Protein AF-A0A7C3D9D3-F1 (afdb_monomer_lite)

pLDDT: mean 89.6, std 9.67, range [42.88, 96.06]

Radius of gyration: 15.23 Å; chains: 1; bounding box: 34×21×36 Å

Structure (mmCIF, N/CA/C/O backbone):
data_AF-A0A7C3D9D3-F1
#
_entry.id   AF-A0A7C3D9D3-F1
#
loop_
_atom_site.group_PDB
_atom_site.id
_atom_site.type_symbol
_atom_site.label_atom_id
_atom_site.label_alt_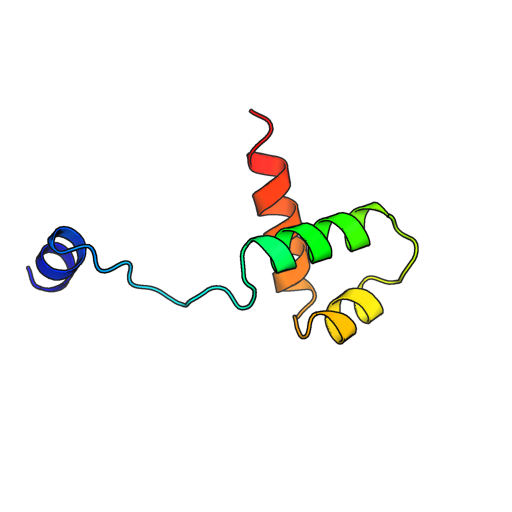id
_atom_site.label_comp_id
_atom_site.label_asym_id
_atom_site.label_entity_id
_atom_site.label_seq_id
_atom_site.pdbx_PDB_ins_code
_atom_site.Cartn_x
_atom_site.Cartn_y
_atom_site.Cartn_z
_atom_site.occupancy
_atom_site.B_iso_or_equiv
_atom_site.auth_seq_id
_atom_site.auth_comp_id
_atom_site.auth_asym_id
_atom_site.auth_atom_id
_atom_site.pdbx_PDB_model_num
ATOM 1 N N . ALA A 1 1 ? 20.311 -13.695 -22.603 1.00 64.62 1 ALA A N 1
ATOM 2 C CA . ALA A 1 1 ? 20.138 -13.189 -23.988 1.00 64.62 1 ALA A CA 1
ATOM 3 C C . ALA A 1 1 ? 18.810 -12.441 -24.236 1.00 64.62 1 ALA A C 1
ATOM 5 O O . ALA A 1 1 ? 18.844 -11.225 -24.364 1.00 64.62 1 ALA A O 1
ATOM 6 N N . GLY A 1 2 ? 17.626 -13.077 -24.289 1.00 90.31 2 GLY A N 1
ATOM 7 C CA . GLY A 1 2 ? 16.388 -12.375 -24.711 1.00 90.31 2 GLY A CA 1
ATOM 8 C C . GLY A 1 2 ? 15.787 -11.386 -23.694 1.00 90.31 2 GLY A C 1
ATOM 9 O O . GLY A 1 2 ? 15.402 -10.269 -24.046 1.00 90.31 2 GLY A O 1
ATOM 10 N N . LEU A 1 3 ? 15.729 -11.780 -22.418 1.00 87.56 3 LEU A N 1
ATOM 11 C CA . LEU A 1 3 ? 15.147 -10.966 -21.343 1.00 87.56 3 LEU A CA 1
ATOM 12 C C . LEU A 1 3 ? 15.986 -9.717 -21.040 1.00 87.56 3 LEU A C 1
ATOM 14 O O . LEU A 1 3 ? 15.440 -8.641 -20.811 1.00 87.56 3 LEU A O 1
ATOM 18 N N . GLU A 1 4 ? 17.310 -9.851 -21.072 1.00 89.38 4 GLU A N 1
ATOM 19 C CA . GLU A 1 4 ? 18.250 -8.743 -20.867 1.00 89.38 4 GLU A CA 1
ATOM 20 C C . GLU A 1 4 ? 18.171 -7.733 -22.005 1.00 89.38 4 GLU A C 1
ATOM 22 O O . GLU A 1 4 ? 18.027 -6.544 -21.741 1.00 89.38 4 GLU A O 1
ATOM 27 N N . ALA A 1 5 ? 18.135 -8.192 -23.261 1.00 92.31 5 ALA A N 1
ATOM 28 C CA . ALA A 1 5 ? 17.937 -7.311 -24.408 1.00 92.31 5 ALA A CA 1
ATOM 29 C C . ALA A 1 5 ? 16.588 -6.565 -24.333 1.00 92.31 5 ALA A C 1
ATOM 31 O O . ALA A 1 5 ? 16.502 -5.388 -24.678 1.00 92.31 5 ALA A O 1
ATOM 32 N N . ALA A 1 6 ? 15.526 -7.216 -23.843 1.00 90.38 6 ALA A N 1
ATOM 33 C CA . ALA A 1 6 ? 14.238 -6.561 -23.615 1.00 90.38 6 ALA A CA 1
ATOM 34 C C . ALA A 1 6 ? 14.300 -5.502 -22.499 1.00 90.38 6 ALA A C 1
ATOM 36 O O . ALA A 1 6 ? 13.720 -4.425 -22.656 1.00 90.38 6 ALA A O 1
ATOM 37 N N . ARG A 1 7 ? 15.019 -5.779 -21.403 1.00 90.56 7 ARG A N 1
ATOM 38 C CA . ARG A 1 7 ? 15.255 -4.814 -20.316 1.00 90.56 7 ARG A CA 1
ATOM 39 C C . ARG A 1 7 ? 16.111 -3.631 -20.773 1.00 90.56 7 ARG A C 1
ATOM 41 O O . ARG A 1 7 ? 15.767 -2.505 -20.435 1.00 90.56 7 ARG A O 1
ATOM 48 N N . ALA A 1 8 ? 17.146 -3.865 -21.584 1.00 91.38 8 ALA A N 1
ATOM 49 C CA . ALA A 1 8 ? 17.993 -2.819 -22.166 1.00 91.38 8 ALA A CA 1
ATOM 50 C C . ALA A 1 8 ? 17.197 -1.858 -23.069 1.00 91.38 8 ALA A C 1
ATOM 52 O O . ALA A 1 8 ? 17.462 -0.664 -23.087 1.00 91.38 8 ALA A O 1
ATOM 53 N N . ARG A 1 9 ? 16.147 -2.356 -23.741 1.00 94.06 9 ARG A N 1
ATOM 54 C CA . ARG A 1 9 ? 15.168 -1.537 -24.486 1.00 94.06 9 ARG A CA 1
ATOM 55 C C . ARG A 1 9 ? 14.103 -0.864 -23.602 1.00 94.06 9 ARG A C 1
ATOM 57 O O . ARG A 1 9 ? 13.125 -0.338 -24.120 1.00 94.06 9 ARG A O 1
ATOM 64 N N . GLY A 1 10 ? 14.234 -0.926 -22.276 1.00 89.38 10 GLY A N 1
ATOM 65 C CA . GLY A 1 10 ? 13.337 -0.263 -21.325 1.00 89.38 10 GLY A CA 1
ATOM 66 C C . GLY A 1 10 ? 12.107 -1.068 -20.892 1.00 89.38 10 GLY A C 1
ATOM 67 O O . GLY A 1 10 ? 11.276 -0.548 -20.143 1.00 89.38 10 GLY A O 1
ATOM 68 N N . ARG A 1 11 ? 11.953 -2.343 -21.289 1.00 87.75 11 ARG A N 1
ATOM 69 C CA . ARG A 1 11 ? 10.835 -3.156 -20.776 1.00 87.75 11 ARG A CA 1
ATOM 70 C C . ARG A 1 11 ? 11.046 -3.498 -19.301 1.00 87.75 11 ARG A C 1
ATOM 72 O O . ARG A 1 11 ? 11.858 -4.357 -18.956 1.00 87.75 11 ARG A O 1
ATOM 79 N N . LYS A 1 12 ? 10.221 -2.906 -18.435 1.00 85.69 12 LYS A N 1
ATOM 80 C CA . LYS A 1 12 ? 10.011 -3.389 -17.064 1.00 85.69 12 LYS A CA 1
ATOM 81 C C . LYS A 1 12 ? 9.043 -4.574 -17.088 1.00 85.69 12 LYS A C 1
ATOM 83 O O . LYS A 1 12 ? 7.837 -4.399 -17.237 1.00 85.69 12 LYS A O 1
ATOM 88 N N . GLY A 1 13 ? 9.592 -5.784 -16.998 1.00 84.94 13 GLY A N 1
ATOM 89 C CA . GLY A 1 13 ? 8.814 -7.016 -16.827 1.00 84.94 13 GLY A CA 1
ATOM 90 C C . GLY A 1 13 ? 8.251 -7.175 -15.407 1.00 84.94 13 GLY A C 1
ATOM 91 O O . GLY A 1 13 ? 8.555 -6.383 -14.517 1.00 84.94 13 GLY A O 1
ATOM 92 N N . GLY A 1 14 ? 7.462 -8.230 -15.191 1.00 87.69 14 GLY A N 1
ATOM 93 C CA . GLY A 1 14 ? 6.840 -8.550 -13.901 1.00 87.69 14 GLY A CA 1
ATOM 94 C C . GLY A 1 14 ? 5.357 -8.175 -13.819 1.00 87.69 14 GLY A C 1
ATOM 95 O O . GLY A 1 14 ? 4.797 -7.548 -14.720 1.00 87.69 14 GLY A O 1
ATOM 96 N N . ARG A 1 15 ? 4.698 -8.594 -12.730 1.00 87.88 15 ARG A N 1
ATOM 97 C CA . ARG A 1 15 ? 3.277 -8.306 -12.497 1.00 87.88 15 ARG A CA 1
ATOM 98 C C . ARG A 1 15 ? 3.098 -6.820 -12.189 1.00 87.88 15 ARG A C 1
ATOM 100 O O . ARG A 1 15 ? 3.718 -6.297 -11.263 1.00 87.88 15 ARG A O 1
ATOM 107 N N . ARG A 1 16 ? 2.233 -6.146 -12.951 1.00 89.44 16 ARG A N 1
ATOM 108 C CA . ARG A 1 16 ? 1.865 -4.749 -12.682 1.00 89.44 16 ARG A CA 1
ATOM 109 C C . ARG A 1 16 ? 1.214 -4.639 -11.301 1.00 89.44 16 ARG A C 1
ATOM 111 O O . ARG A 1 16 ? 0.510 -5.549 -10.861 1.00 89.44 16 ARG A O 1
ATOM 118 N N . 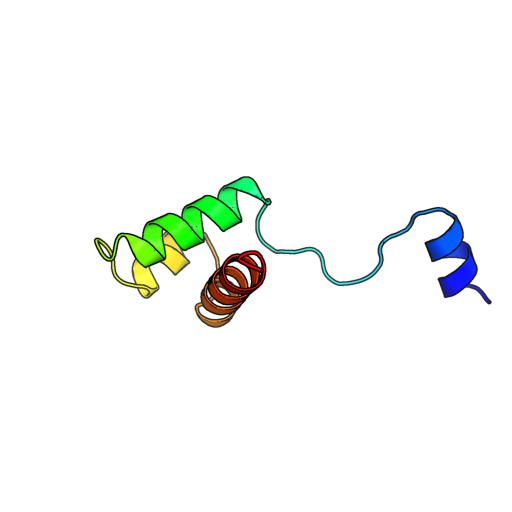LYS A 1 17 ? 1.470 -3.526 -10.613 1.00 89.44 17 LYS A N 1
ATOM 119 C CA . LYS A 1 17 ? 0.803 -3.201 -9.346 1.00 89.44 17 LYS A CA 1
ATOM 120 C C . LYS A 1 17 ? -0.694 -3.001 -9.616 1.00 89.44 17 LYS A C 1
ATOM 122 O O . LYS A 1 17 ? -1.059 -2.522 -10.683 1.00 89.44 17 LYS A O 1
ATOM 127 N N . ALA A 1 18 ? -1.532 -3.384 -8.654 1.00 88.00 18 ALA A N 1
ATOM 128 C CA . ALA A 1 18 ? -2.987 -3.295 -8.787 1.00 88.00 18 ALA A CA 1
ATOM 129 C C . ALA A 1 18 ? -3.502 -1.846 -8.824 1.00 88.00 18 ALA A C 1
ATOM 131 O O . ALA A 1 18 ? -4.502 -1.576 -9.476 1.00 88.00 18 ALA A O 1
ATOM 132 N N . LEU A 1 19 ? -2.811 -0.928 -8.141 1.00 91.81 19 LEU A N 1
ATOM 133 C CA . LEU A 1 19 ? -3.181 0.480 -8.045 1.00 91.81 19 LEU A CA 1
ATOM 134 C C . LEU A 1 19 ? -2.085 1.403 -8.582 1.00 91.81 19 LEU A C 1
ATOM 136 O O . LEU A 1 19 ? -0.887 1.146 -8.402 1.00 91.81 19 LEU A O 1
ATOM 140 N N . ASP A 1 20 ? -2.527 2.518 -9.160 1.00 92.75 20 ASP A N 1
ATOM 141 C CA . ASP A 1 20 ? -1.689 3.647 -9.563 1.00 92.75 20 ASP A CA 1
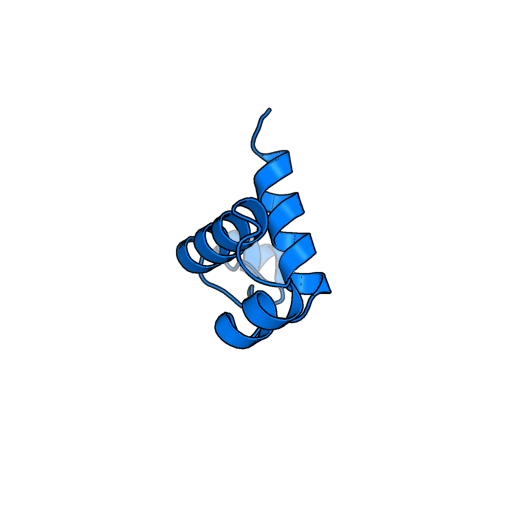ATOM 142 C C . ASP A 1 20 ? -0.962 4.261 -8.352 1.00 92.75 20 ASP A C 1
ATOM 144 O O . ASP A 1 20 ? -1.431 4.131 -7.218 1.00 92.75 20 ASP A O 1
ATOM 148 N N . PRO A 1 21 ? 0.185 4.942 -8.535 1.00 92.06 21 PRO A N 1
ATOM 149 C CA . PRO A 1 21 ? 0.942 5.541 -7.431 1.00 92.06 21 PRO A CA 1
ATOM 150 C C . PRO A 1 21 ? 0.106 6.440 -6.508 1.00 92.06 21 PRO A C 1
ATOM 152 O O . PRO A 1 21 ? 0.231 6.330 -5.291 1.00 92.06 21 PRO A O 1
ATOM 155 N N . GLU A 1 22 ? -0.779 7.260 -7.076 1.00 93.25 22 GLU A N 1
ATOM 156 C CA . GLU A 1 22 ? -1.659 8.163 -6.323 1.00 93.25 22 GLU A CA 1
ATOM 157 C C . GLU A 1 22 ? -2.674 7.395 -5.476 1.00 93.25 22 GLU A C 1
ATOM 159 O O . GLU A 1 22 ? -2.797 7.631 -4.277 1.00 93.25 22 GLU A O 1
ATOM 164 N N . LYS A 1 23 ? -3.331 6.390 -6.066 1.00 93.81 23 LYS A N 1
ATOM 165 C CA . LYS A 1 23 ? -4.276 5.518 -5.353 1.00 93.81 23 LYS A CA 1
ATOM 166 C C . LYS A 1 23 ? -3.591 4.717 -4.251 1.00 93.81 23 LYS A C 1
ATOM 168 O O . LYS A 1 23 ? -4.178 4.489 -3.200 1.00 93.81 23 LYS A O 1
ATOM 173 N N . ARG A 1 24 ? -2.338 4.300 -4.456 1.00 94.44 24 ARG A N 1
ATOM 174 C CA . ARG A 1 24 ? -1.555 3.626 -3.410 1.00 94.44 24 ARG A CA 1
ATOM 175 C C . ARG A 1 24 ? -1.268 4.554 -2.238 1.00 94.44 24 ARG A C 1
ATOM 177 O O . ARG A 1 24 ? -1.396 4.107 -1.104 1.00 94.44 24 ARG A O 1
ATOM 184 N N . LYS A 1 25 ? -0.926 5.817 -2.508 1.00 94.31 25 LYS A N 1
ATOM 185 C CA . LYS A 1 25 ? -0.743 6.828 -1.462 1.00 94.31 25 LYS A CA 1
ATOM 186 C C . LYS A 1 25 ? -2.045 7.030 -0.685 1.00 94.31 25 LYS A C 1
ATOM 188 O O . LYS A 1 25 ? -2.047 6.850 0.523 1.00 94.31 25 LYS A O 1
ATOM 193 N N . LEU A 1 26 ? -3.160 7.231 -1.391 1.00 94.56 26 LEU A N 1
ATOM 194 C CA . LEU A 1 26 ? -4.480 7.370 -0.774 1.00 94.56 26 LEU A CA 1
ATOM 195 C C . LEU A 1 26 ? -4.854 6.162 0.103 1.00 94.56 26 LEU A C 1
ATOM 197 O O . LEU A 1 26 ? -5.361 6.334 1.204 1.00 94.56 26 LEU A O 1
ATOM 201 N N . ALA A 1 27 ? -4.581 4.934 -0.350 1.00 94.19 27 ALA A N 1
ATOM 202 C CA . ALA A 1 27 ? -4.861 3.728 0.435 1.00 94.19 27 ALA A CA 1
ATOM 203 C C . ALA A 1 27 ? -4.066 3.695 1.751 1.00 94.19 27 ALA A C 1
ATOM 205 O O . ALA A 1 27 ? -4.575 3.245 2.778 1.00 94.19 27 ALA A O 1
ATOM 206 N N . VAL A 1 28 ? -2.815 4.159 1.709 1.00 94.50 28 VAL A N 1
ATOM 207 C CA . VAL A 1 28 ? -1.930 4.239 2.874 1.00 94.50 28 VAL A CA 1
ATOM 208 C C . VAL A 1 28 ? -2.362 5.369 3.808 1.00 94.50 28 VAL A C 1
ATOM 210 O O . VAL A 1 28 ? -2.441 5.145 5.013 1.00 94.50 28 VAL A O 1
ATOM 213 N N . ASP A 1 29 ? -2.738 6.527 3.271 1.00 94.19 29 ASP A N 1
ATOM 214 C CA . ASP A 1 29 ? -3.259 7.655 4.050 1.00 94.19 29 ASP A CA 1
ATOM 215 C C . ASP A 1 29 ? -4.540 7.247 4.803 1.00 94.19 29 ASP A C 1
ATOM 217 O O . ASP A 1 29 ? -4.609 7.382 6.023 1.00 94.19 29 ASP A O 1
ATOM 221 N N . LEU A 1 30 ? -5.499 6.601 4.122 1.00 93.62 30 LEU A N 1
ATOM 222 C CA . LEU A 1 30 ? -6.723 6.067 4.742 1.00 93.62 30 LEU A CA 1
ATOM 223 C C . LEU A 1 30 ? -6.436 5.025 5.834 1.00 93.62 30 LEU A C 1
ATOM 225 O O . LEU A 1 30 ? -7.132 4.974 6.851 1.00 93.62 30 LEU A O 1
ATOM 229 N N . TYR A 1 31 ? -5.410 4.193 5.639 1.00 94.25 31 TYR A N 1
ATOM 230 C CA . TYR A 1 31 ? -4.957 3.245 6.654 1.00 94.25 31 TYR A CA 1
ATOM 231 C C . TYR A 1 31 ? -4.385 3.960 7.891 1.00 94.25 31 TYR A C 1
ATOM 233 O O . TYR A 1 31 ? -4.676 3.558 9.021 1.00 94.25 31 TYR A O 1
ATOM 241 N N . HIS A 1 32 ? -3.605 5.027 7.697 1.00 92.88 32 HIS A N 1
ATOM 242 C CA . HIS A 1 32 ? -3.018 5.815 8.784 1.00 92.88 32 HIS A CA 1
ATOM 243 C C . HIS A 1 32 ? -4.035 6.685 9.524 1.00 92.88 32 HIS A C 1
ATOM 245 O O . HIS A 1 32 ? -3.920 6.829 10.741 1.00 92.88 32 HIS A O 1
ATOM 251 N N . GLU A 1 33 ? -5.050 7.203 8.829 1.00 92.31 33 GLU A N 1
ATOM 252 C CA . GLU A 1 33 ? -6.142 7.966 9.438 1.00 92.31 33 GLU A CA 1
ATOM 253 C C . GLU A 1 33 ? -6.967 7.133 10.431 1.00 92.31 33 GLU A C 1
ATOM 255 O O . GLU A 1 33 ? -7.613 7.704 11.307 1.00 92.31 33 GLU A O 1
ATOM 260 N N . LYS A 1 34 ? -6.958 5.794 10.316 1.00 87.69 34 LYS A N 1
ATOM 261 C CA . LYS A 1 34 ? -7.655 4.844 11.212 1.00 87.69 34 LYS A CA 1
ATOM 262 C C . LYS A 1 34 ? -9.159 5.111 11.410 1.00 87.69 34 LYS A C 1
ATOM 264 O O . LYS A 1 34 ? -9.767 4.550 12.317 1.00 87.69 34 LYS A O 1
ATOM 269 N N . LYS A 1 35 ? -9.783 5.915 10.544 1.00 86.38 35 LYS A N 1
ATOM 270 C CA . LYS A 1 35 ? -11.224 6.228 10.588 1.00 86.38 35 LYS A CA 1
ATOM 271 C C . LYS A 1 35 ? -12.105 5.072 10.117 1.00 86.38 35 LYS A C 1
ATOM 273 O O . LYS A 1 35 ? -13.283 5.018 10.453 1.00 86.38 35 LYS A O 1
ATOM 278 N N . MET A 1 36 ? -11.554 4.162 9.317 1.00 90.31 36 MET A N 1
ATOM 279 C CA . MET A 1 36 ? -12.269 3.018 8.754 1.00 90.31 36 MET A CA 1
ATOM 280 C C . MET A 1 36 ? -11.518 1.725 9.048 1.00 90.31 36 MET A C 1
ATOM 282 O O . MET A 1 36 ? -10.299 1.712 9.224 1.00 90.31 36 MET A O 1
ATOM 286 N N . THR A 1 37 ? -12.244 0.609 9.068 1.00 94.31 37 THR A N 1
ATOM 287 C CA . THR A 1 37 ? -11.611 -0.700 9.217 1.00 94.31 37 THR A CA 1
ATOM 288 C C . THR A 1 37 ? -10.773 -1.034 7.985 1.00 94.31 37 THR A C 1
ATOM 290 O O . THR A 1 37 ? -11.101 -0.660 6.858 1.00 94.31 37 THR A O 1
ATOM 293 N N . VAL A 1 38 ? -9.714 -1.822 8.182 1.00 93.69 38 VAL A N 1
ATOM 294 C CA . VAL A 1 38 ? -8.862 -2.319 7.089 1.00 93.69 38 VAL A CA 1
ATOM 295 C C . VAL A 1 38 ? -9.684 -3.032 6.011 1.00 93.69 38 VAL A C 1
ATOM 297 O O . VAL A 1 38 ? -9.402 -2.883 4.825 1.00 93.69 38 VAL A O 1
ATOM 300 N N . GLY A 1 39 ? -10.719 -3.778 6.414 1.00 93.94 39 GLY A N 1
ATOM 301 C CA . GLY A 1 39 ? -11.644 -4.428 5.483 1.00 93.94 39 GLY A CA 1
ATOM 302 C C . GLY A 1 39 ? -12.354 -3.423 4.580 1.00 93.94 39 GLY A C 1
ATOM 303 O O . GLY A 1 39 ? -12.358 -3.601 3.365 1.00 93.94 39 GLY A O 1
ATOM 304 N N . LYS A 1 40 ? -12.851 -2.318 5.147 1.00 94.69 40 LYS A N 1
ATOM 305 C CA . LYS A 1 40 ? -13.562 -1.305 4.368 1.00 94.69 40 LYS A CA 1
ATOM 306 C C . LYS A 1 40 ? -12.650 -0.552 3.403 1.00 94.69 40 LYS A C 1
ATOM 308 O O . LYS A 1 40 ? -13.045 -0.290 2.273 1.00 94.69 40 LYS A O 1
ATOM 313 N N . VAL A 1 41 ? -11.410 -0.278 3.810 1.00 94.00 41 VAL A N 1
ATOM 314 C CA . VAL A 1 41 ? -10.387 0.304 2.923 1.00 94.00 41 VAL A CA 1
ATOM 315 C C . VAL A 1 41 ? -10.066 -0.645 1.763 1.00 94.00 41 VAL A C 1
ATOM 317 O O . VAL A 1 41 ? -9.972 -0.212 0.618 1.00 94.00 41 VAL A O 1
ATOM 320 N N . CYS A 1 42 ? -9.943 -1.946 2.037 1.00 95.38 42 CYS A N 1
ATOM 321 C CA . CYS A 1 42 ? -9.708 -2.964 1.012 1.00 95.38 42 CYS A CA 1
ATOM 322 C C . CYS A 1 42 ? -10.857 -3.040 -0.007 1.00 95.38 42 CYS A C 1
ATOM 324 O O . CYS A 1 42 ? -10.592 -3.074 -1.207 1.00 95.38 42 CYS A O 1
ATOM 326 N N . GLU A 1 43 ? -12.110 -3.014 0.460 1.00 95.44 43 GLU A N 1
ATOM 327 C CA . GLU A 1 43 ? -13.304 -2.976 -0.398 1.00 95.44 43 GLU A CA 1
ATOM 328 C C .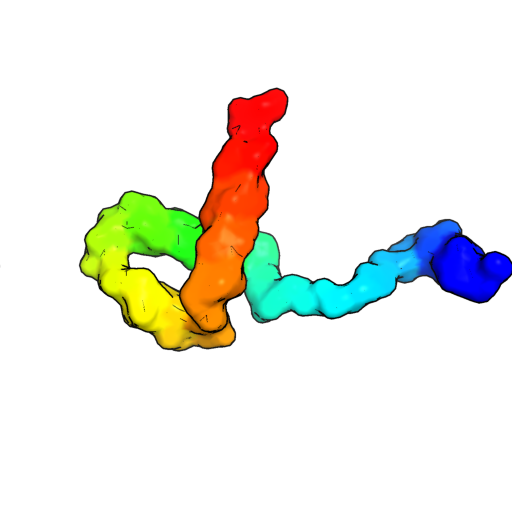 GLU A 1 43 ? -13.328 -1.732 -1.291 1.00 95.44 43 GLU A C 1
ATOM 330 O O . GLU A 1 43 ? -13.472 -1.855 -2.504 1.00 95.44 43 GLU A O 1
ATOM 335 N N . LEU A 1 44 ? -13.142 -0.544 -0.704 1.00 92.88 44 LEU A N 1
ATOM 336 C CA . LEU A 1 44 ? -13.172 0.732 -1.429 1.00 92.88 44 LEU A CA 1
ATOM 337 C C . LEU A 1 44 ? -12.089 0.812 -2.507 1.00 92.88 44 LEU A C 1
ATOM 339 O O . LEU A 1 44 ? -12.322 1.342 -3.590 1.00 92.88 44 LEU A O 1
ATOM 343 N N . MET A 1 45 ? -10.906 0.278 -2.209 1.00 92.75 45 MET A N 1
ATOM 344 C CA . MET A 1 45 ? -9.757 0.326 -3.109 1.00 92.75 45 MET A CA 1
ATOM 345 C C . MET A 1 45 ? -9.670 -0.892 -4.038 1.00 92.75 45 MET A C 1
ATOM 347 O O . MET A 1 45 ? -8.780 -0.938 -4.884 1.00 92.75 45 MET A O 1
ATOM 351 N N . GLY A 1 46 ? -10.557 -1.884 -3.896 1.00 94.50 46 GLY A N 1
ATOM 352 C CA . GLY A 1 46 ? -10.558 -3.102 -4.710 1.00 94.50 46 GLY A CA 1
ATOM 353 C C . GLY A 1 46 ? -9.298 -3.962 -4.547 1.00 94.50 46 GLY A C 1
ATOM 354 O O . GLY A 1 46 ? -8.838 -4.579 -5.509 1.00 94.50 46 GLY A O 1
ATOM 355 N 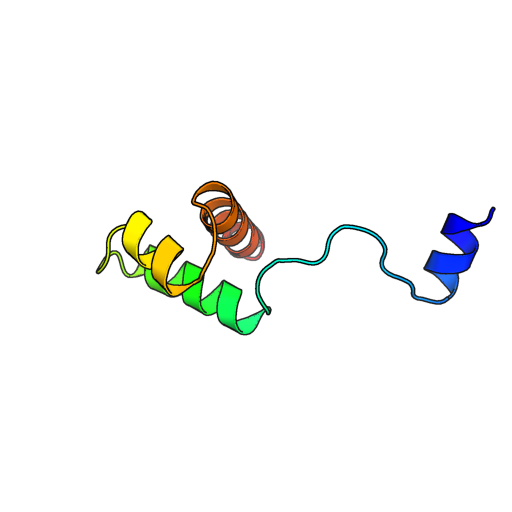N . ILE A 1 47 ? -8.700 -3.986 -3.350 1.00 95.50 47 ILE A N 1
ATOM 356 C CA . ILE A 1 47 ? -7.460 -4.726 -3.067 1.00 95.50 47 ILE A CA 1
ATOM 357 C C . ILE A 1 47 ? -7.618 -5.690 -1.894 1.00 95.50 47 ILE A C 1
ATOM 359 O O . ILE A 1 47 ? -8.510 -5.567 -1.067 1.00 95.50 47 ILE A O 1
ATOM 363 N N . SER A 1 48 ?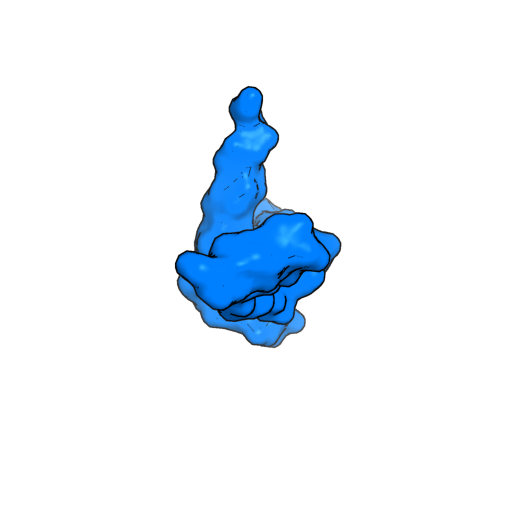 -6.703 -6.652 -1.793 1.00 96.00 48 SER A N 1
ATOM 364 C CA . SER A 1 48 ? -6.638 -7.563 -0.647 1.00 96.00 48 SER A CA 1
ATOM 365 C C . SER A 1 48 ? -5.877 -6.944 0.536 1.00 96.00 48 SER A C 1
ATOM 367 O O . SER A 1 48 ? -5.017 -6.079 0.344 1.00 96.00 48 SER A O 1
ATOM 369 N N . LYS A 1 49 ? -6.108 -7.446 1.760 1.00 95.25 49 LYS A N 1
ATOM 370 C CA . LYS A 1 49 ? -5.354 -7.018 2.959 1.00 95.25 49 LYS A CA 1
ATOM 371 C C . LYS A 1 49 ? -3.827 -7.148 2.782 1.00 95.25 49 LYS A C 1
ATOM 373 O O . LYS A 1 49 ? -3.127 -6.183 3.088 1.00 95.25 49 LYS A O 1
ATOM 378 N N . PRO A 1 50 ? -3.280 -8.258 2.233 1.00 96.06 50 PRO A N 1
ATOM 379 C CA . PRO A 1 50 ? -1.847 -8.353 1.940 1.00 96.06 50 PRO A CA 1
ATOM 380 C C . PRO A 1 50 ? -1.340 -7.257 0.995 1.00 96.06 50 PRO A C 1
ATOM 382 O O . PRO A 1 50 ? -0.243 -6.731 1.181 1.00 96.06 50 PRO A O 1
ATOM 385 N N . THR A 1 51 ? -2.140 -6.881 -0.008 1.00 95.50 51 THR A N 1
ATOM 386 C CA . THR A 1 51 ? -1.796 -5.800 -0.940 1.00 95.50 51 THR A CA 1
ATOM 387 C C . THR A 1 51 ? -1.731 -4.450 -0.225 1.00 95.50 51 THR A C 1
ATOM 389 O O . THR A 1 51 ? -0.773 -3.711 -0.442 1.00 95.50 51 THR A O 1
ATOM 392 N N . LEU A 1 52 ? -2.687 -4.160 0.666 1.00 95.62 52 LEU A N 1
ATOM 393 C CA . LEU A 1 52 ? -2.673 -2.941 1.477 1.00 95.62 52 LEU A CA 1
ATOM 394 C C . LEU A 1 52 ? -1.413 -2.866 2.348 1.00 95.62 52 LEU A C 1
ATOM 396 O O . LEU A 1 52 ? -0.691 -1.874 2.294 1.00 95.62 52 LEU A O 1
ATOM 400 N N . TYR A 1 53 ? -1.091 -3.927 3.093 1.00 95.69 53 TYR A N 1
ATOM 401 C CA . TYR A 1 53 ? 0.106 -3.944 3.941 1.00 95.69 53 TYR A CA 1
ATOM 402 C C . TYR A 1 53 ? 1.408 -3.847 3.138 1.00 95.69 53 TYR A C 1
ATOM 404 O O . TYR A 1 53 ? 2.353 -3.189 3.576 1.00 95.69 53 TYR A O 1
ATOM 412 N N . SER A 1 54 ? 1.459 -4.437 1.937 1.00 94.94 54 SER A N 1
ATOM 413 C CA . SER A 1 54 ? 2.594 -4.247 1.031 1.00 94.94 54 SER A CA 1
ATOM 414 C C . SER A 1 54 ? 2.772 -2.781 0.641 1.00 94.94 54 SER A C 1
ATOM 416 O O . SER A 1 54 ? 3.916 -2.352 0.503 1.00 94.94 54 SER A O 1
ATOM 418 N N . TYR A 1 55 ? 1.686 -2.026 0.449 1.00 94.69 55 TYR A N 1
ATOM 419 C CA . TYR A 1 55 ? 1.769 -0.593 0.168 1.00 94.69 55 TYR A CA 1
ATOM 420 C C . TYR A 1 55 ? 2.222 0.183 1.399 1.00 94.69 55 TYR A C 1
ATOM 422 O O . TYR A 1 55 ? 3.172 0.945 1.288 1.00 94.69 55 TYR A O 1
ATOM 430 N N . VAL A 1 56 ? 1.661 -0.081 2.580 1.00 94.12 56 VAL A N 1
ATOM 431 C CA . VAL A 1 56 ? 2.111 0.565 3.829 1.00 94.12 56 VAL A CA 1
ATOM 432 C C . VAL A 1 56 ? 3.625 0.393 4.026 1.00 94.12 56 VAL A C 1
ATOM 434 O O . VAL A 1 56 ? 4.333 1.371 4.259 1.00 94.12 56 VAL A O 1
ATOM 437 N N . LYS A 1 57 ? 4.155 -0.821 3.823 1.00 93.81 57 LYS A N 1
ATOM 438 C CA . LYS A 1 57 ? 5.603 -1.091 3.886 1.00 93.81 57 LYS A CA 1
ATOM 439 C C . LYS A 1 57 ? 6.401 -0.343 2.807 1.00 93.81 57 LYS A C 1
ATOM 441 O O . LYS A 1 57 ? 7.479 0.180 3.091 1.00 93.81 57 LYS A O 1
ATOM 446 N N . GLU A 1 58 ? 5.885 -0.280 1.576 1.00 91.56 58 GLU A N 1
ATOM 447 C CA . GLU A 1 58 ? 6.511 0.447 0.456 1.00 91.56 58 GLU A CA 1
ATOM 448 C C . GLU A 1 58 ? 6.680 1.945 0.769 1.00 91.56 58 GLU A C 1
ATOM 450 O O . GLU A 1 58 ? 7.696 2.528 0.394 1.00 91.56 58 GLU A O 1
ATOM 455 N N . PHE A 1 59 ? 5.725 2.555 1.480 1.00 88.50 59 PHE A N 1
ATOM 456 C CA . PHE A 1 59 ? 5.793 3.965 1.877 1.00 88.50 59 PHE A CA 1
ATOM 457 C C . PHE A 1 59 ? 6.631 4.202 3.144 1.00 88.50 59 PHE A C 1
ATOM 459 O O . PHE A 1 59 ? 7.332 5.206 3.201 1.00 88.50 59 PHE A O 1
ATOM 466 N N . GLN A 1 60 ? 6.661 3.271 4.106 1.00 83.69 60 GLN A N 1
ATOM 467 C CA . GLN A 1 60 ? 7.536 3.374 5.290 1.00 83.69 60 GLN A CA 1
ATOM 468 C C . GLN A 1 60 ? 9.031 3.331 4.939 1.00 83.69 60 GLN A C 1
ATOM 470 O O . GLN A 1 60 ? 9.838 4.019 5.561 1.00 83.69 60 GLN A O 1
ATOM 475 N N . THR A 1 61 ? 9.406 2.553 3.920 1.00 75.25 61 THR A N 1
ATOM 476 C CA . THR A 1 61 ? 10.818 2.358 3.536 1.00 75.25 61 THR A CA 1
ATOM 477 C C . THR A 1 61 ? 11.426 3.592 2.849 1.00 75.25 61 THR A C 1
ATOM 479 O O . THR A 1 61 ? 12.639 3.689 2.740 1.00 75.25 61 THR A O 1
ATOM 482 N N . LYS A 1 62 ? 10.613 4.560 2.397 1.00 60.88 62 LYS A N 1
ATOM 483 C CA . LYS A 1 62 ? 11.088 5.789 1.728 1.00 60.88 62 LYS A CA 1
ATOM 484 C C . LYS A 1 62 ? 11.463 6.929 2.691 1.00 60.88 62 LYS A C 1
ATOM 486 O O . LYS A 1 62 ? 11.671 8.049 2.239 1.00 60.88 62 LYS A O 1
ATOM 491 N N . SER A 1 63 ? 11.511 6.658 3.996 1.00 55.09 63 SER A N 1
ATOM 492 C CA . SER A 1 63 ? 11.775 7.649 5.056 1.00 55.09 63 SER A CA 1
ATOM 493 C C . SER A 1 63 ? 13.264 7.787 5.422 1.00 55.09 63 SER A C 1
ATOM 495 O O . SER A 1 63 ? 13.587 8.418 6.425 1.00 55.09 63 SER A O 1
ATOM 497 N N . THR A 1 64 ? 14.164 7.157 4.665 1.00 42.88 64 THR A N 1
ATOM 498 C CA . THR A 1 64 ? 15.625 7.146 4.855 1.00 42.88 64 THR A CA 1
ATOM 499 C C . THR A 1 64 ? 16.282 7.357 3.504 1.00 42.88 64 THR A C 1
ATOM 501 O O . THR A 1 64 ? 17.259 8.130 3.455 1.00 42.88 64 THR A O 1
#

Secondary structure (DSSP, 8-state):
-HHHHHHHTT---SPPPSS-HHHHHHHHHHHHH-SS-HHHHHHHHT--HHHHHHHHHHHHGGG-

Sequence (64 aa):
AGLEAARARGRKGGRRKALDPEKRKLAVDLYHEKKMTVGKVCELMGISKPTLYSYVKEFQTKST

Foldseek 3Di:
DPVVVCVVVPDDDDDDQPDDPVLLVVLLVVVVVVPDDLVVSCVVSVHDSVSNVVSNVVVVVVPD